Protein AF-A0A3S0JGK9-F1 (afdb_monomer_lite)

Radius of gyration: 21.55 Å; chains: 1; bounding box: 40×28×59 Å

Organism: NCBI:txid1776032

pLDDT: mean 83.34, std 16.57, range [33.59, 96.94]

Secondary structure (DSSP, 8-state):
-HHHHHHHHS-HHHHHHHHHHHHHTT-S---HHHHHHTTT-HHHHHHHHHHHHHHHHTGGGG--B-TTT-PBPSSTT--B-TTT--B------

Sequence (93 aa):
MATEKLAAVVRPEYGQHLQQWMAERNLLVHDEALLARLANGADAFFLVTAWRIYQEYGGDKLLNNCPRCGRLARTPRARQCRHCGHRWYEASA

Foldseek 3Di:
DVVVVVCVVPDVVVVVVVVVVCVVVVVDDDDPVVVVLCPVHDVSSVVVVVVVCLVPPPHCVQFPADPVPRHTAPDSPDQARPPPRDGCDDPDD

Structure (mmCIF, N/CA/C/O backbone):
data_AF-A0A3S0JGK9-F1
#
_entry.id   AF-A0A3S0JGK9-F1
#
loop_
_atom_site.group_PDB
_atom_site.id
_atom_site.type_symbol
_atom_site.label_atom_id
_atom_site.label_alt_id
_atom_site.label_comp_id
_atom_site.label_asym_id
_atom_site.label_entity_id
_atom_site.label_seq_id
_atom_site.pdbx_PDB_ins_code
_atom_site.Cartn_x
_atom_site.Cartn_y
_atom_site.Cartn_z
_atom_site.occupancy
_atom_site.B_iso_or_equiv
_atom_site.auth_seq_id
_atom_site.auth_comp_id
_atom_site.auth_asym_id
_atom_site.auth_atom_id
_atom_site.pdbx_PDB_model_num
ATOM 1 N N . MET A 1 1 ? -15.454 -13.653 -32.428 1.00 48.94 1 MET A N 1
ATOM 2 C CA . MET A 1 1 ? -16.373 -12.745 -31.701 1.00 48.94 1 MET A CA 1
ATOM 3 C C . MET A 1 1 ? -15.820 -12.290 -30.340 1.00 48.94 1 MET A C 1
ATOM 5 O O . MET A 1 1 ? -15.533 -11.108 -30.215 1.00 48.94 1 MET A O 1
ATOM 9 N N . ALA A 1 2 ? -15.625 -13.152 -29.323 1.00 50.00 2 ALA A N 1
ATOM 10 C CA . ALA A 1 2 ? -15.071 -12.720 -28.017 1.00 50.00 2 ALA A CA 1
ATOM 11 C C . ALA A 1 2 ? -13.528 -12.619 -27.986 1.00 50.00 2 ALA A C 1
ATOM 13 O O . ALA A 1 2 ? -12.969 -11.717 -27.369 1.00 50.00 2 ALA A O 1
ATOM 14 N N . THR A 1 3 ? -12.837 -13.502 -28.706 1.00 49.31 3 THR A N 1
ATOM 15 C CA . THR A 1 3 ? -11.367 -13.575 -28.786 1.00 49.31 3 THR A CA 1
ATOM 16 C C . THR A 1 3 ? -10.730 -12.442 -29.599 1.00 49.31 3 THR A C 1
ATOM 18 O O . THR A 1 3 ? -9.650 -11.975 -29.256 1.00 49.31 3 THR A O 1
ATOM 21 N N . GLU A 1 4 ? -11.415 -11.927 -30.623 1.00 49.75 4 GLU A N 1
ATOM 22 C CA . GLU A 1 4 ? -10.911 -10.827 -31.467 1.00 49.75 4 GLU A CA 1
ATOM 23 C C . GLU A 1 4 ? -10.840 -9.487 -30.722 1.00 49.75 4 GLU A C 1
ATOM 25 O O . GLU A 1 4 ? -9.919 -8.704 -30.945 1.00 49.75 4 GLU A O 1
ATOM 30 N N . LYS A 1 5 ? -11.773 -9.226 -29.793 1.00 43.22 5 LYS A N 1
ATOM 31 C CA . LYS A 1 5 ? -11.747 -8.004 -28.971 1.00 43.22 5 LYS A CA 1
ATOM 32 C C . LYS A 1 5 ? -10.594 -8.015 -27.969 1.00 43.22 5 LYS A C 1
ATOM 34 O O . LYS A 1 5 ? -9.975 -6.980 -27.761 1.00 43.22 5 LYS A O 1
ATOM 39 N N . LEU A 1 6 ? -10.272 -9.179 -27.398 1.00 41.47 6 LEU A N 1
ATOM 40 C CA . LEU A 1 6 ? -9.100 -9.348 -26.533 1.00 41.47 6 LEU A CA 1
ATOM 41 C C . LEU A 1 6 ? -7.795 -9.146 -27.315 1.00 41.47 6 LEU A C 1
ATOM 43 O O . LEU A 1 6 ? -6.933 -8.402 -26.862 1.00 41.47 6 LEU A O 1
ATOM 47 N N . ALA A 1 7 ? -7.680 -9.706 -28.521 1.00 45.62 7 ALA A N 1
ATOM 48 C CA . ALA A 1 7 ? -6.509 -9.495 -29.377 1.00 45.62 7 ALA A CA 1
ATOM 49 C C . ALA A 1 7 ? -6.322 -8.020 -29.793 1.00 45.62 7 ALA A C 1
ATOM 51 O O . ALA A 1 7 ? -5.194 -7.545 -29.890 1.00 45.62 7 ALA A O 1
ATOM 52 N N . ALA A 1 8 ? -7.412 -7.266 -29.985 1.00 49.25 8 ALA A N 1
ATOM 53 C CA . ALA A 1 8 ? -7.354 -5.832 -30.281 1.00 49.25 8 ALA A CA 1
ATOM 54 C C . ALA A 1 8 ? -6.954 -4.955 -29.076 1.00 49.25 8 ALA A C 1
ATOM 56 O O . ALA A 1 8 ? -6.436 -3.861 -29.277 1.00 49.25 8 ALA A O 1
ATOM 57 N N . VAL A 1 9 ? -7.176 -5.418 -27.842 1.00 52.94 9 VAL A N 1
ATOM 58 C CA . VAL A 1 9 ? -6.708 -4.738 -26.617 1.00 52.94 9 VAL A CA 1
ATOM 59 C C . VAL A 1 9 ? -5.227 -5.032 -26.356 1.00 52.94 9 VAL A C 1
ATOM 61 O O . VAL A 1 9 ? -4.518 -4.195 -25.808 1.00 52.94 9 VAL A O 1
ATOM 64 N N . VAL A 1 10 ? -4.737 -6.192 -26.798 1.00 53.88 10 VAL A N 1
ATOM 65 C CA . VAL A 1 10 ? -3.351 -6.650 -26.613 1.00 53.88 10 VAL A CA 1
ATOM 66 C C . VAL A 1 10 ? -2.558 -6.508 -27.919 1.00 53.88 10 VAL A C 1
ATOM 68 O O . VAL A 1 10 ? -1.831 -7.417 -28.316 1.00 53.88 10 VAL A O 1
ATOM 71 N N . ARG A 1 11 ? -2.698 -5.382 -28.636 1.00 56.41 11 ARG A N 1
ATOM 72 C CA . ARG A 1 11 ? -1.816 -5.147 -29.789 1.00 56.41 11 ARG A CA 1
ATOM 73 C C . ARG A 1 11 ? -0.438 -4.676 -29.315 1.00 56.41 11 ARG A 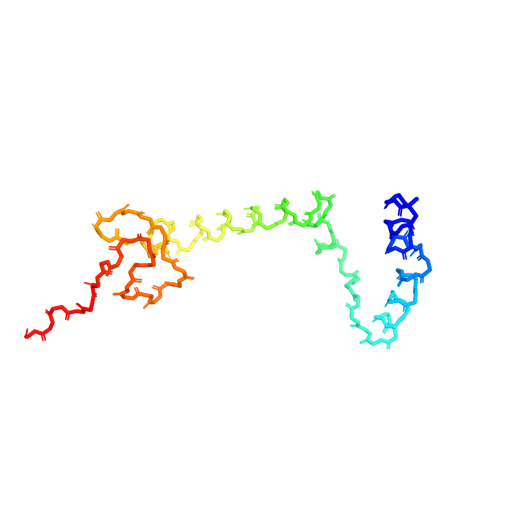C 1
ATOM 75 O O . ARG A 1 11 ? -0.376 -3.678 -28.591 1.00 56.41 11 ARG A O 1
ATOM 82 N N . PRO A 1 12 ? 0.659 -5.324 -29.744 1.00 60.44 12 PRO A N 1
ATOM 83 C CA . PRO A 1 12 ? 2.018 -4.943 -29.355 1.00 60.44 12 PRO A CA 1
ATOM 84 C C . PRO A 1 12 ? 2.348 -3.482 -29.691 1.00 60.44 12 PRO A C 1
ATOM 86 O O . PRO A 1 12 ? 3.054 -2.820 -28.931 1.00 60.44 12 PRO A O 1
ATOM 89 N N . GLU A 1 13 ? 1.787 -2.958 -30.788 1.00 65.06 13 GLU A N 1
ATOM 90 C CA . GLU A 1 13 ? 1.976 -1.570 -31.227 1.00 65.06 13 GLU A CA 1
ATOM 91 C C . GLU A 1 13 ? 1.488 -0.517 -30.210 1.00 65.06 13 GLU A C 1
ATOM 93 O O . GLU A 1 13 ? 2.106 0.543 -30.089 1.00 65.06 13 GLU A O 1
ATOM 98 N N . TYR A 1 14 ? 0.447 -0.805 -29.413 1.00 62.94 14 TYR A N 1
ATOM 99 C CA . TYR A 1 14 ? -0.019 0.118 -28.365 1.00 62.94 14 TYR A CA 1
ATOM 100 C C . TYR A 1 14 ? 1.006 0.267 -27.236 1.00 62.94 14 TYR A C 1
ATOM 102 O O . TYR A 1 14 ? 1.159 1.356 -26.682 1.00 62.94 14 TYR A O 1
ATOM 110 N N . GLY A 1 15 ? 1.737 -0.807 -26.923 1.00 69.25 15 GLY A N 1
ATOM 111 C CA . GLY A 1 15 ? 2.823 -0.768 -25.946 1.00 69.25 15 GLY A CA 1
ATOM 112 C C . GLY A 1 15 ? 4.015 0.048 -26.443 1.00 69.25 15 GLY A C 1
ATOM 113 O O . GLY A 1 15 ? 4.584 0.820 -25.678 1.00 69.25 15 GLY A O 1
ATOM 114 N N . GLN A 1 16 ? 4.352 -0.066 -27.730 1.00 81.31 16 GLN A N 1
ATOM 115 C CA . GLN A 1 16 ? 5.510 0.610 -28.325 1.00 81.31 16 GLN A CA 1
ATOM 116 C C . GLN A 1 16 ? 5.338 2.130 -28.377 1.00 81.31 16 GLN A C 1
ATOM 118 O O . GLN A 1 16 ? 6.242 2.861 -27.976 1.00 81.31 16 GLN A O 1
ATOM 123 N N . HIS A 1 17 ? 4.170 2.617 -28.809 1.00 83.81 17 HIS A N 1
ATOM 124 C CA . HIS A 1 17 ? 3.910 4.058 -28.851 1.00 83.81 17 HIS A CA 1
ATOM 125 C C . HIS A 1 17 ? 3.886 4.669 -27.440 1.00 83.81 17 HIS A C 1
ATOM 127 O O . HIS A 1 17 ? 4.465 5.731 -27.217 1.00 83.81 17 HIS A O 1
ATOM 133 N N . LEU A 1 18 ? 3.289 3.972 -26.463 1.00 83.38 18 LEU A N 1
ATOM 134 C CA . LEU A 1 18 ? 3.326 4.398 -25.064 1.00 83.38 18 LEU A CA 1
ATOM 135 C C . LEU A 1 18 ? 4.763 4.430 -24.523 1.00 83.38 18 LEU A C 1
ATOM 137 O O . LEU A 1 18 ? 5.148 5.405 -23.885 1.00 83.38 18 LEU A O 1
ATOM 141 N N . GLN A 1 19 ? 5.569 3.402 -24.801 1.00 81.69 19 GLN A N 1
ATOM 142 C CA . GLN A 1 19 ? 6.971 3.345 -24.380 1.00 81.69 19 GLN A CA 1
ATOM 143 C C . GLN A 1 19 ? 7.799 4.495 -24.961 1.00 81.69 19 GLN A C 1
ATOM 145 O O . GLN A 1 19 ? 8.541 5.132 -24.217 1.00 81.69 19 GLN A O 1
ATOM 150 N N . GLN A 1 20 ? 7.649 4.793 -26.255 1.00 88.75 20 GLN A N 1
ATOM 151 C CA . GLN A 1 20 ? 8.318 5.928 -26.903 1.00 88.75 20 GLN A CA 1
ATOM 152 C C . GLN A 1 20 ? 7.904 7.255 -26.259 1.00 88.75 20 GLN A C 1
ATOM 154 O O . GLN A 1 20 ? 8.760 8.022 -25.824 1.00 88.75 20 GLN A O 1
ATOM 159 N N . TRP A 1 21 ? 6.599 7.478 -26.089 1.00 91.19 21 TRP A N 1
ATOM 160 C CA . TRP A 1 21 ? 6.063 8.672 -25.433 1.00 91.19 21 TRP A CA 1
ATOM 161 C C . TRP A 1 21 ? 6.578 8.843 -23.993 1.00 91.19 21 TRP A C 1
ATOM 163 O O . TRP A 1 21 ? 6.866 9.967 -23.569 1.00 91.19 21 TRP A O 1
ATOM 173 N N . MET A 1 22 ? 6.708 7.740 -23.241 1.00 90.00 22 MET A N 1
ATOM 174 C CA . MET A 1 22 ? 7.277 7.731 -21.888 1.00 90.00 22 MET A CA 1
ATOM 175 C C . MET A 1 22 ? 8.778 8.036 -21.902 1.00 90.00 22 MET A C 1
ATOM 177 O O . MET A 1 22 ? 9.241 8.800 -21.055 1.00 90.00 22 MET A O 1
ATOM 181 N N . ALA A 1 23 ? 9.529 7.471 -22.851 1.00 88.94 23 ALA A N 1
ATOM 182 C CA . ALA A 1 23 ? 10.966 7.699 -22.996 1.00 88.94 23 ALA A CA 1
ATOM 183 C C . ALA A 1 23 ? 11.277 9.168 -23.319 1.00 88.94 23 ALA A C 1
ATOM 185 O O . ALA A 1 23 ? 12.082 9.788 -22.629 1.00 88.94 23 ALA A O 1
ATOM 186 N N . GLU A 1 24 ? 10.578 9.758 -24.293 1.00 94.75 24 GLU A N 1
ATOM 187 C CA . GLU A 1 24 ? 10.716 11.175 -24.674 1.00 94.75 24 GLU A CA 1
ATOM 188 C C . GLU A 1 24 ? 10.458 12.139 -23.509 1.00 94.75 24 GL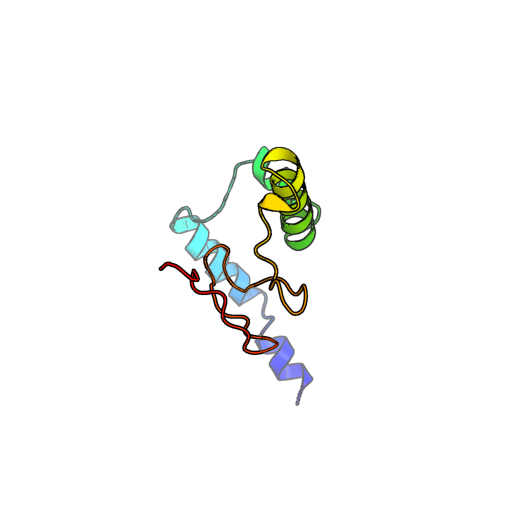U A C 1
ATOM 190 O O . GLU A 1 24 ? 10.993 13.245 -23.470 1.00 94.75 24 GLU A O 1
ATOM 195 N N . ARG A 1 25 ? 9.624 11.723 -22.550 1.00 93.88 25 ARG A N 1
ATOM 196 C CA . ARG A 1 25 ? 9.250 12.507 -21.364 1.00 93.88 25 ARG A CA 1
ATOM 197 C C . ARG A 1 25 ? 10.052 12.152 -20.119 1.00 93.88 25 ARG A C 1
ATOM 199 O O . ARG A 1 25 ? 9.733 12.661 -19.046 1.00 93.88 25 ARG A O 1
ATOM 206 N N . ASN A 1 26 ? 11.065 11.296 -20.246 1.00 90.50 26 ASN A N 1
ATOM 207 C CA . ASN A 1 26 ? 11.881 10.824 -19.130 1.00 90.50 26 ASN A CA 1
ATOM 208 C C . ASN A 1 26 ? 11.037 10.202 -17.991 1.00 90.50 26 ASN A C 1
ATOM 210 O O . ASN A 1 26 ? 11.294 10.418 -16.809 1.00 90.50 26 ASN A O 1
ATOM 214 N N . LEU A 1 27 ? 9.986 9.459 -18.360 1.00 87.69 27 LEU A N 1
ATOM 215 C CA . LEU A 1 27 ? 9.092 8.744 -17.438 1.00 87.69 27 LEU A CA 1
ATOM 216 C C . LEU A 1 27 ? 9.516 7.283 -17.214 1.00 87.69 27 LEU A C 1
ATOM 218 O O . LEU A 1 27 ? 8.854 6.559 -16.470 1.00 87.69 27 LEU A O 1
ATOM 222 N N . LEU A 1 28 ? 10.584 6.832 -17.878 1.00 87.00 28 LEU A N 1
ATOM 223 C CA . LEU A 1 28 ? 11.154 5.500 -17.701 1.00 87.00 28 LEU A CA 1
ATOM 224 C C . LEU A 1 28 ? 12.256 5.527 -16.639 1.00 87.00 28 LEU A C 1
ATOM 226 O O . LEU A 1 28 ? 13.047 6.461 -16.548 1.00 87.00 28 LEU A O 1
ATOM 230 N N . VAL A 1 29 ? 12.301 4.473 -15.830 1.00 85.25 29 VAL A N 1
ATOM 231 C CA . VAL A 1 29 ? 13.343 4.272 -14.822 1.00 85.25 29 VAL A CA 1
ATOM 232 C C . VAL A 1 29 ? 14.497 3.500 -15.454 1.00 85.25 29 VAL A C 1
ATOM 234 O O . VAL A 1 29 ? 14.281 2.439 -16.035 1.00 85.25 29 VAL A O 1
ATOM 237 N N . HIS A 1 30 ? 15.718 4.011 -15.294 1.00 85.44 30 HIS A N 1
ATOM 238 C CA . HIS A 1 30 ? 16.946 3.389 -15.808 1.00 85.44 30 HIS A CA 1
ATOM 239 C C . HIS A 1 30 ? 17.914 2.926 -14.704 1.00 85.44 30 HIS A C 1
ATOM 241 O O . HIS A 1 30 ? 18.973 2.388 -15.005 1.00 85.44 30 HIS A O 1
ATOM 247 N N . ASP A 1 31 ? 17.564 3.130 -13.430 1.00 89.94 31 ASP A N 1
ATOM 248 C CA . ASP A 1 31 ? 18.381 2.707 -12.290 1.00 89.94 31 ASP A CA 1
ATOM 249 C C . ASP A 1 31 ? 18.369 1.176 -12.149 1.00 89.94 31 ASP A C 1
ATOM 251 O O . ASP A 1 31 ? 17.332 0.569 -11.870 1.00 89.94 31 ASP A O 1
ATOM 255 N N . GLU A 1 32 ? 19.531 0.553 -12.341 1.00 91.19 32 GLU A N 1
ATOM 256 C CA . GLU A 1 32 ? 19.682 -0.903 -12.341 1.00 91.19 32 GLU A CA 1
ATOM 257 C C . GLU A 1 32 ? 19.361 -1.529 -10.977 1.00 91.19 32 GLU A C 1
ATOM 259 O O . GLU A 1 32 ? 18.724 -2.582 -10.910 1.00 91.19 32 GLU A O 1
ATOM 264 N N . ALA A 1 33 ? 19.719 -0.864 -9.875 1.00 89.50 33 ALA A N 1
ATOM 265 C CA . ALA A 1 33 ? 19.438 -1.359 -8.531 1.00 89.50 33 ALA A CA 1
ATOM 266 C C . ALA A 1 33 ? 17.932 -1.338 -8.222 1.00 89.50 33 ALA A C 1
ATOM 268 O O . ALA A 1 33 ? 17.413 -2.236 -7.550 1.00 89.50 33 ALA A O 1
ATOM 269 N N . LEU A 1 34 ? 17.208 -0.334 -8.720 1.00 84.56 34 LEU A N 1
ATOM 270 C CA . LEU A 1 34 ? 15.756 -0.249 -8.619 1.00 84.56 34 LEU A CA 1
ATOM 271 C C . LEU A 1 34 ? 15.073 -1.282 -9.523 1.00 84.56 34 LEU A C 1
ATOM 273 O O . LEU A 1 34 ? 14.159 -1.968 -9.064 1.00 84.56 34 LEU A O 1
ATOM 277 N N . LEU A 1 35 ? 15.535 -1.441 -10.765 1.00 88.19 35 LEU A N 1
ATOM 278 C CA . LEU A 1 35 ? 15.016 -2.452 -11.692 1.00 88.19 35 LEU A CA 1
ATOM 279 C C . LEU A 1 35 ? 15.234 -3.876 -11.159 1.00 88.19 35 LEU A C 1
ATOM 281 O O . LEU A 1 35 ? 14.326 -4.703 -11.246 1.00 88.19 35 LEU A O 1
ATOM 285 N N . ALA A 1 36 ? 16.366 -4.149 -10.506 1.00 90.88 36 ALA A N 1
ATOM 286 C CA . ALA A 1 36 ? 16.634 -5.434 -9.860 1.00 90.88 36 ALA A CA 1
ATOM 287 C C . ALA A 1 36 ? 15.598 -5.782 -8.773 1.00 90.88 36 ALA A C 1
ATOM 289 O O . ALA A 1 36 ? 15.246 -6.949 -8.598 1.00 90.88 36 ALA A O 1
ATOM 290 N N . ARG A 1 37 ? 15.034 -4.784 -8.074 1.00 87.00 37 ARG A N 1
ATOM 291 C CA . ARG A 1 37 ? 13.955 -5.009 -7.089 1.00 87.00 37 ARG A CA 1
ATOM 292 C C . ARG A 1 37 ? 12.627 -5.414 -7.732 1.00 87.00 37 ARG A C 1
ATOM 294 O O . ARG A 1 37 ? 11.780 -5.979 -7.044 1.00 87.00 37 ARG A O 1
ATOM 301 N N . LEU A 1 38 ? 12.450 -5.141 -9.024 1.00 88.88 38 LEU A N 1
ATOM 302 C CA . LEU A 1 38 ? 11.271 -5.500 -9.815 1.00 88.88 38 LEU A CA 1
ATOM 303 C C . LEU A 1 38 ? 11.458 -6.808 -10.603 1.00 88.88 38 LEU A C 1
ATOM 305 O O . LEU A 1 38 ? 10.536 -7.211 -11.307 1.00 88.88 38 LEU A O 1
ATOM 309 N N . ALA A 1 39 ? 12.606 -7.490 -10.478 1.00 90.06 39 ALA A N 1
ATOM 310 C CA . ALA A 1 39 ? 12.936 -8.687 -11.264 1.00 90.06 39 ALA A CA 1
ATOM 311 C C . ALA A 1 39 ? 11.898 -9.820 -11.139 1.00 90.06 39 ALA A C 1
ATOM 313 O O . ALA A 1 39 ? 11.666 -10.555 -12.094 1.00 90.06 39 ALA A O 1
ATOM 314 N N . ASN A 1 40 ? 11.226 -9.918 -9.987 1.00 90.56 40 ASN A N 1
ATOM 315 C CA . ASN A 1 40 ? 10.172 -10.907 -9.725 1.00 90.56 40 ASN A CA 1
ATOM 316 C C . ASN A 1 40 ? 8.750 -10.373 -10.003 1.00 90.56 40 ASN A C 1
ATOM 318 O O . ASN A 1 40 ? 7.764 -10.977 -9.583 1.00 90.56 40 ASN A O 1
ATOM 322 N N . GLY A 1 41 ? 8.633 -9.229 -10.680 1.00 89.31 41 GLY A N 1
ATOM 323 C CA . GLY A 1 41 ? 7.370 -8.565 -10.983 1.00 89.31 41 GLY A CA 1
ATOM 324 C C . GLY A 1 41 ? 6.876 -7.610 -9.890 1.00 89.31 41 GLY A C 1
ATOM 325 O O . GLY A 1 41 ? 7.387 -7.560 -8.768 1.00 89.31 41 GLY A O 1
ATOM 326 N N . ALA A 1 42 ? 5.851 -6.830 -10.242 1.00 87.94 42 ALA A N 1
ATOM 327 C CA . ALA A 1 42 ? 5.309 -5.769 -9.392 1.00 87.94 42 ALA A CA 1
ATOM 328 C C . ALA A 1 42 ? 4.671 -6.302 -8.098 1.00 87.94 42 ALA A C 1
ATOM 330 O O . ALA A 1 42 ? 4.889 -5.732 -7.032 1.00 87.94 42 ALA A O 1
ATOM 331 N N . ASP A 1 43 ? 3.941 -7.418 -8.162 1.00 91.88 43 ASP A N 1
ATOM 332 C CA . ASP A 1 43 ? 3.274 -7.996 -6.987 1.00 91.88 43 ASP A CA 1
ATOM 333 C C . ASP A 1 43 ? 4.280 -8.449 -5.924 1.00 91.88 43 ASP A C 1
ATOM 335 O O . ASP A 1 43 ? 4.128 -8.136 -4.740 1.00 91.88 43 ASP A O 1
ATOM 339 N N . ALA A 1 44 ? 5.356 -9.122 -6.346 1.00 93.06 44 ALA A N 1
ATOM 340 C CA . ALA A 1 44 ? 6.437 -9.528 -5.454 1.00 93.06 44 ALA A CA 1
ATOM 341 C C . ALA A 1 44 ? 7.114 -8.306 -4.816 1.00 93.06 44 ALA A C 1
ATOM 343 O O . ALA A 1 44 ? 7.343 -8.285 -3.605 1.00 93.06 44 ALA A O 1
ATOM 344 N N . PHE A 1 45 ? 7.372 -7.261 -5.607 1.00 93.50 45 PHE A N 1
ATOM 345 C CA . PHE A 1 45 ? 7.919 -6.005 -5.105 1.00 93.50 45 PHE A CA 1
ATOM 346 C C . PHE A 1 45 ? 7.011 -5.353 -4.053 1.00 93.50 45 PHE A C 1
ATOM 348 O O . PHE A 1 45 ? 7.503 -4.938 -2.998 1.00 93.50 45 PHE A O 1
ATOM 355 N N . PHE A 1 46 ? 5.697 -5.289 -4.297 1.00 94.25 46 PHE A N 1
ATOM 356 C CA . PHE A 1 46 ? 4.744 -4.727 -3.341 1.00 94.25 46 PHE A CA 1
ATOM 357 C C . PHE A 1 46 ? 4.704 -5.522 -2.039 1.00 94.25 46 PHE A C 1
ATOM 359 O O . PHE A 1 46 ? 4.763 -4.917 -0.970 1.00 94.25 46 PHE A O 1
ATOM 366 N N . LEU A 1 47 ? 4.658 -6.855 -2.107 1.00 95.25 47 LEU A N 1
ATOM 367 C CA . LEU A 1 47 ? 4.627 -7.712 -0.920 1.00 95.25 47 LEU A CA 1
ATOM 368 C C . LEU A 1 47 ? 5.904 -7.588 -0.086 1.00 95.25 47 LEU A C 1
ATOM 370 O O . LEU A 1 47 ? 5.824 -7.362 1.121 1.00 95.25 47 LEU A O 1
ATOM 374 N N . VAL A 1 48 ? 7.078 -7.678 -0.719 1.00 94.94 48 VAL A N 1
ATOM 375 C CA . VAL A 1 48 ? 8.374 -7.545 -0.029 1.00 94.94 48 VAL A CA 1
ATOM 376 C C . VAL A 1 48 ? 8.514 -6.158 0.595 1.00 94.94 48 VAL A C 1
ATOM 378 O O . VAL A 1 48 ? 8.939 -6.032 1.744 1.00 94.94 48 VAL A O 1
ATOM 381 N N . THR A 1 49 ? 8.117 -5.110 -0.129 1.00 94.06 49 THR A N 1
ATOM 382 C CA . THR A 1 49 ? 8.168 -3.732 0.376 1.00 94.06 49 THR A CA 1
ATOM 383 C C . THR A 1 49 ? 7.207 -3.531 1.545 1.00 94.06 49 THR A C 1
ATOM 385 O O . THR A 1 49 ? 7.603 -2.963 2.561 1.00 94.06 49 THR A O 1
ATOM 388 N N . ALA A 1 50 ? 5.969 -4.020 1.437 1.00 93.38 50 ALA A N 1
ATOM 389 C CA . ALA A 1 50 ? 4.984 -3.941 2.509 1.00 93.38 50 ALA A CA 1
ATOM 390 C C . ALA A 1 50 ? 5.464 -4.680 3.763 1.00 93.38 50 ALA A C 1
ATOM 392 O O . ALA A 1 50 ? 5.373 -4.135 4.860 1.00 93.38 50 ALA A O 1
ATOM 393 N N . TRP A 1 51 ? 6.034 -5.878 3.599 1.00 94.94 51 TRP A N 1
ATOM 394 C CA . TRP A 1 51 ? 6.612 -6.644 4.699 1.00 94.94 51 TRP A CA 1
ATOM 395 C C . TRP A 1 51 ? 7.768 -5.904 5.372 1.00 94.94 51 TRP A C 1
ATOM 397 O O . TRP A 1 51 ? 7.798 -5.809 6.596 1.00 94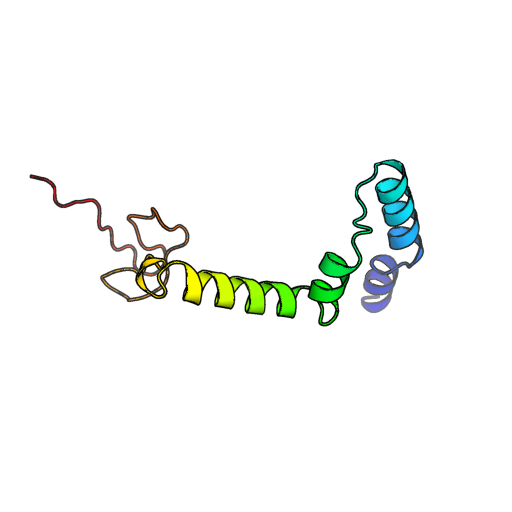.94 51 TRP A O 1
ATOM 407 N N . ARG A 1 52 ? 8.687 -5.323 4.591 1.00 95.19 52 ARG A N 1
ATOM 408 C CA . ARG A 1 52 ? 9.793 -4.526 5.136 1.00 95.19 52 ARG A CA 1
ATOM 409 C C . ARG A 1 52 ? 9.275 -3.353 5.967 1.00 95.19 52 ARG A C 1
ATOM 411 O O . ARG A 1 52 ? 9.683 -3.194 7.110 1.00 95.19 52 ARG A O 1
ATOM 418 N N . ILE A 1 53 ? 8.336 -2.577 5.420 1.00 93.50 53 ILE A N 1
ATOM 419 C CA . ILE A 1 53 ? 7.733 -1.440 6.131 1.00 93.50 53 ILE A CA 1
ATOM 420 C C . ILE A 1 53 ? 7.042 -1.909 7.415 1.00 93.50 53 ILE A C 1
ATOM 422 O O . ILE A 1 53 ? 7.200 -1.289 8.464 1.00 93.50 53 ILE A O 1
ATOM 426 N N . TYR A 1 54 ? 6.301 -3.015 7.342 1.00 93.44 54 TYR A N 1
ATOM 427 C CA . TYR A 1 54 ? 5.629 -3.602 8.493 1.00 93.44 54 TYR A CA 1
ATOM 428 C C . TYR A 1 54 ? 6.625 -3.958 9.604 1.00 93.44 54 TYR A C 1
ATOM 430 O O . TYR A 1 54 ? 6.415 -3.575 10.751 1.00 93.44 54 TYR A O 1
ATOM 438 N N . GLN A 1 55 ? 7.733 -4.623 9.274 1.00 94.75 55 GLN A N 1
ATOM 439 C CA . GLN A 1 55 ? 8.740 -5.028 10.258 1.00 94.75 55 GLN A CA 1
ATOM 440 C C . GLN A 1 55 ? 9.524 -3.843 10.839 1.00 94.75 55 GLN A C 1
ATOM 442 O O . GLN A 1 55 ? 9.756 -3.792 12.044 1.00 94.75 55 GLN A O 1
ATOM 447 N N . GLU A 1 56 ? 9.905 -2.873 10.008 1.00 95.62 56 GLU A N 1
ATOM 448 C CA . GLU A 1 56 ? 10.778 -1.767 10.422 1.00 95.62 56 GLU A CA 1
ATOM 449 C C . GLU A 1 56 ? 10.038 -0.652 11.180 1.00 95.62 56 GLU A C 1
ATOM 451 O O . GLU A 1 56 ? 10.630 -0.009 12.044 1.00 95.62 56 GLU A O 1
ATOM 456 N N . TYR A 1 57 ? 8.751 -0.416 10.892 1.00 89.69 57 TYR A N 1
ATOM 457 C CA . TYR A 1 57 ? 8.046 0.793 11.349 1.00 89.69 57 TYR A CA 1
ATOM 458 C C . TYR A 1 57 ? 6.890 0.550 12.332 1.00 89.69 57 TYR A C 1
ATOM 460 O O . TYR A 1 57 ? 6.154 1.486 12.644 1.00 89.69 57 TYR A O 1
ATOM 468 N N . GLY A 1 58 ? 6.733 -0.664 12.873 1.00 85.38 58 GLY A N 1
ATOM 469 C CA . GLY A 1 58 ? 5.876 -0.884 14.051 1.00 85.38 58 GLY A CA 1
ATOM 470 C C . GLY A 1 58 ? 4.848 -2.012 13.969 1.00 85.38 58 GLY A C 1
ATOM 471 O O . GLY A 1 58 ? 4.018 -2.118 14.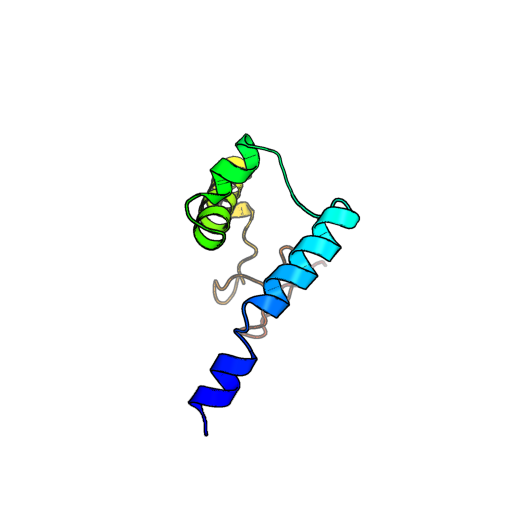875 1.00 85.38 58 GLY A O 1
ATOM 472 N N . GLY A 1 59 ? 4.893 -2.860 12.942 1.00 89.00 59 GLY A N 1
ATOM 473 C CA . GLY A 1 59 ? 4.082 -4.073 12.836 1.00 89.00 59 GLY A CA 1
ATOM 474 C C . GLY A 1 59 ? 2.587 -3.800 12.974 1.00 89.00 59 GLY A C 1
ATOM 475 O O . GLY A 1 59 ? 2.046 -2.892 12.339 1.00 89.00 59 GLY A O 1
ATOM 476 N N . ASP A 1 60 ? 1.925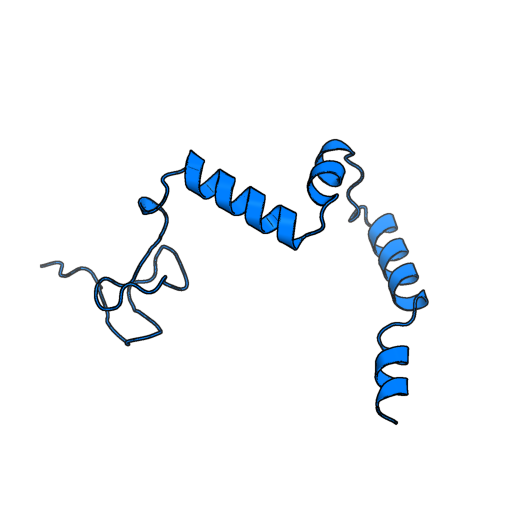 -4.548 13.857 1.00 86.44 60 ASP A N 1
ATOM 477 C CA . ASP A 1 60 ? 0.490 -4.413 14.128 1.00 86.44 60 ASP A CA 1
ATOM 478 C C . ASP A 1 60 ? 0.080 -2.999 14.566 1.00 86.44 60 ASP A C 1
ATOM 480 O O . ASP A 1 60 ? -1.059 -2.595 14.340 1.00 86.44 60 ASP A O 1
ATOM 484 N N . LYS A 1 61 ? 0.998 -2.199 15.130 1.00 85.56 61 LYS A N 1
ATOM 485 C CA . LYS A 1 61 ? 0.703 -0.812 15.533 1.00 85.56 61 LYS A CA 1
ATOM 486 C C . LYS A 1 61 ? 0.434 0.110 14.340 1.00 85.56 61 LYS A C 1
ATOM 488 O O . LYS A 1 61 ? -0.170 1.164 14.521 1.00 85.56 61 LYS A O 1
ATOM 493 N N . LEU A 1 62 ? 0.864 -0.267 13.133 1.00 85.88 62 LEU A N 1
ATOM 494 C CA . LEU A 1 62 ? 0.557 0.459 11.895 1.00 85.88 62 LEU A CA 1
ATOM 495 C C . LEU A 1 62 ? -0.869 0.188 11.399 1.00 85.88 62 LEU A C 1
ATOM 497 O O . LEU A 1 62 ? -1.406 0.954 10.593 1.00 85.88 62 LEU A O 1
ATOM 501 N N . LEU A 1 63 ? -1.478 -0.912 11.845 1.00 91.75 63 LEU A N 1
ATOM 502 C CA . LEU A 1 63 ? -2.760 -1.378 11.344 1.00 91.75 63 LEU A CA 1
ATOM 503 C C . LEU A 1 63 ? -3.902 -0.777 12.164 1.00 91.75 63 LEU A C 1
ATOM 505 O O . LEU A 1 63 ? -4.095 -1.072 13.340 1.00 91.75 63 LEU A O 1
ATOM 509 N N . ASN A 1 64 ? -4.720 0.045 11.510 1.00 93.56 64 ASN A N 1
ATOM 510 C CA . ASN A 1 64 ? -5.972 0.515 12.090 1.00 93.56 64 ASN A CA 1
ATOM 511 C C . ASN A 1 64 ? -7.058 -0.551 11.902 1.00 93.56 64 ASN A C 1
ATOM 513 O O . ASN A 1 64 ? -7.773 -0.548 10.897 1.00 93.56 64 ASN A O 1
ATOM 517 N N . ASN A 1 65 ? -7.169 -1.473 12.853 1.00 95.25 65 ASN A N 1
ATOM 518 C CA . ASN A 1 65 ? -8.196 -2.510 12.848 1.00 95.25 65 ASN A CA 1
ATOM 519 C C . ASN A 1 65 ? -9.446 -2.045 13.603 1.00 95.25 65 ASN A C 1
ATOM 521 O O . ASN A 1 65 ? -9.368 -1.385 14.636 1.00 95.25 65 ASN A O 1
ATOM 525 N N . CYS A 1 66 ? -10.629 -2.409 13.104 1.00 95.44 66 CYS A N 1
ATOM 526 C CA . CYS A 1 66 ? -11.878 -2.086 13.784 1.00 95.44 66 CYS A CA 1
ATOM 527 C C . CYS A 1 66 ? -11.931 -2.772 15.162 1.00 95.44 66 CYS A C 1
ATOM 529 O O . CYS A 1 66 ? -11.893 -4.004 15.203 1.00 95.44 66 CYS A O 1
ATOM 531 N N . PRO A 1 67 ? -12.155 -2.038 16.268 1.00 93.94 67 PRO A N 1
ATOM 532 C CA . PRO A 1 67 ? -12.177 -2.632 17.608 1.00 93.94 67 PRO A CA 1
ATOM 533 C C . PRO A 1 67 ? -13.357 -3.592 17.823 1.00 93.94 67 PRO A C 1
ATOM 535 O O . PRO A 1 67 ? -13.317 -4.434 18.710 1.00 93.94 67 PRO A O 1
ATOM 538 N N . ARG A 1 68 ? -14.411 -3.498 16.996 1.00 95.88 68 ARG A N 1
ATOM 539 C CA . ARG A 1 68 ? -15.590 -4.371 17.088 1.00 95.88 68 ARG A CA 1
ATOM 540 C C . ARG A 1 68 ? -15.462 -5.667 16.287 1.00 95.88 68 ARG A C 1
ATOM 542 O O . ARG A 1 68 ? -15.960 -6.692 16.729 1.00 95.88 68 ARG A O 1
ATOM 549 N N . CYS A 1 69 ? -14.896 -5.625 15.079 1.00 96.81 69 CYS A N 1
ATOM 550 C CA . CYS A 1 69 ? -14.880 -6.790 14.176 1.00 96.81 69 CYS A CA 1
ATOM 551 C C . CYS A 1 69 ? -13.486 -7.223 13.708 1.00 96.81 69 CYS A C 1
ATOM 553 O O . CYS A 1 69 ? -13.390 -8.129 12.884 1.00 96.81 69 CYS A O 1
ATOM 555 N N . GLY A 1 70 ? -12.421 -6.557 14.158 1.00 95.50 70 GLY A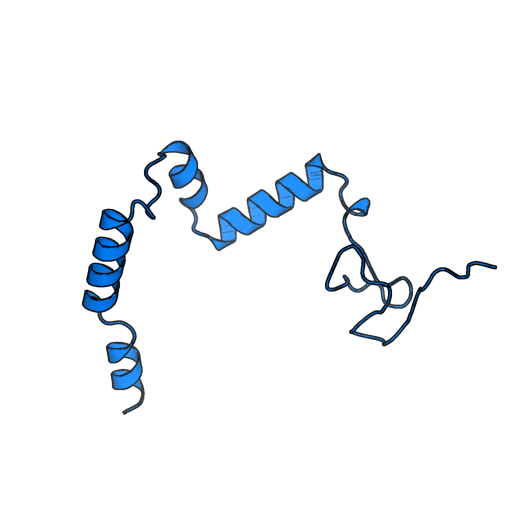 N 1
ATOM 556 C CA . GLY A 1 70 ? -11.027 -6.896 13.856 1.00 95.50 70 GLY A CA 1
ATOM 557 C C . GLY A 1 70 ? -10.563 -6.612 12.424 1.00 95.50 70 GLY A C 1
ATOM 558 O O . GLY A 1 70 ? -9.376 -6.714 12.142 1.00 95.50 70 GLY A O 1
ATOM 559 N N . ARG A 1 71 ? -11.456 -6.239 11.498 1.00 96.50 71 ARG A N 1
ATOM 560 C CA . ARG A 1 71 ? -11.082 -5.990 10.095 1.00 96.50 71 ARG A CA 1
ATOM 561 C C . ARG A 1 71 ? -10.298 -4.688 9.932 1.00 96.50 71 ARG A C 1
ATOM 563 O O . ARG A 1 71 ? -10.656 -3.678 10.540 1.00 96.50 71 ARG A O 1
ATOM 570 N N . LEU A 1 72 ? -9.307 -4.712 9.041 1.00 95.19 72 LEU A N 1
ATOM 571 C CA . LEU A 1 72 ? -8.489 -3.557 8.676 1.00 95.19 72 LEU A CA 1
ATOM 572 C C . LEU A 1 72 ? -9.339 -2.435 8.065 1.00 95.19 72 LEU A C 1
ATOM 574 O O . LEU A 1 72 ? -10.146 -2.652 7.156 1.00 95.19 72 LEU A O 1
ATOM 578 N N . ALA A 1 73 ? -9.160 -1.218 8.566 1.00 94.94 73 ALA A N 1
ATOM 579 C CA . ALA A 1 73 ? -9.827 -0.040 8.047 1.00 94.94 73 ALA A CA 1
ATOM 580 C C . ALA A 1 73 ? -9.189 0.446 6.735 1.00 94.94 73 ALA A C 1
ATOM 582 O O . ALA A 1 73 ? -8.020 0.211 6.450 1.00 94.94 73 ALA A O 1
ATOM 583 N N . ARG A 1 74 ? -9.966 1.181 5.927 1.00 91.69 74 ARG A N 1
ATOM 584 C CA . ARG A 1 74 ? -9.520 1.663 4.605 1.00 91.69 74 ARG A CA 1
ATOM 585 C C . ARG A 1 74 ? -8.389 2.695 4.686 1.00 91.69 74 ARG A C 1
ATOM 587 O O . ARG A 1 74 ? -7.655 2.861 3.719 1.00 91.69 74 ARG A O 1
ATOM 594 N N . THR A 1 75 ? -8.284 3.414 5.803 1.00 89.88 75 THR A N 1
ATOM 595 C CA . THR A 1 75 ? -7.223 4.395 6.047 1.00 89.88 75 THR A CA 1
ATOM 596 C C . THR A 1 75 ? -6.742 4.302 7.501 1.00 89.88 75 THR A C 1
ATOM 598 O O . THR A 1 75 ? -7.548 3.997 8.390 1.00 89.88 75 THR A O 1
ATOM 601 N N . PRO A 1 76 ? -5.469 4.635 7.791 1.00 87.88 76 PRO A N 1
ATOM 602 C CA . PRO A 1 76 ? -4.939 4.620 9.159 1.00 87.88 76 PRO A CA 1
ATOM 603 C C . PRO A 1 76 ? -5.686 5.537 10.138 1.00 87.88 76 PRO A C 1
ATOM 605 O O . PRO A 1 76 ? -5.673 5.305 11.337 1.00 87.88 76 PRO A O 1
ATOM 608 N N . ARG A 1 77 ? -6.374 6.570 9.632 1.00 89.44 77 ARG A N 1
ATOM 609 C CA . ARG A 1 77 ? -7.112 7.562 10.435 1.00 89.44 77 ARG A CA 1
ATOM 610 C C . ARG A 1 77 ? -8.627 7.337 10.472 1.00 89.44 77 ARG A C 1
ATOM 612 O O . ARG A 1 77 ? -9.358 8.170 11.003 1.00 89.44 77 ARG A O 1
ATOM 619 N N . ALA A 1 78 ? -9.128 6.253 9.881 1.00 93.06 78 ALA A N 1
ATOM 620 C CA . ALA A 1 78 ? -10.556 5.960 9.884 1.00 93.06 78 ALA A CA 1
ATOM 621 C C . ALA A 1 78 ? -11.084 5.760 11.316 1.00 93.06 78 ALA A C 1
ATOM 623 O O . ALA A 1 78 ? -10.500 5.015 12.098 1.00 93.06 78 ALA A O 1
ATOM 624 N N . ARG A 1 79 ? -12.224 6.393 11.621 1.00 93.75 79 ARG A N 1
ATOM 625 C CA . ARG A 1 79 ? -12.965 6.258 12.893 1.00 93.75 79 ARG A CA 1
ATOM 626 C C . ARG A 1 79 ? -14.323 5.560 12.720 1.00 93.75 79 ARG A C 1
ATOM 628 O O . ARG A 1 79 ? -15.180 5.606 13.596 1.00 93.75 79 ARG A O 1
ATOM 635 N N . GLN A 1 80 ? -14.548 4.946 11.558 1.00 94.56 80 GLN A N 1
ATOM 636 C CA . GLN A 1 80 ? -15.761 4.204 11.220 1.00 94.56 80 GLN A CA 1
ATOM 637 C C . GLN A 1 80 ? -15.405 2.992 10.353 1.00 94.56 80 GLN A C 1
ATOM 639 O O . GLN A 1 80 ? -14.677 3.110 9.365 1.00 94.56 80 GLN A O 1
ATOM 644 N N . CYS A 1 81 ? -15.939 1.823 10.701 1.00 96.25 81 CYS A N 1
ATOM 645 C CA . CYS A 1 81 ? -15.704 0.584 9.973 1.00 96.25 81 CYS A CA 1
ATOM 646 C C . CYS A 1 81 ? -16.697 0.436 8.824 1.00 96.25 81 CYS A C 1
ATOM 648 O O . CYS A 1 81 ? -17.902 0.329 9.044 1.00 96.25 81 CYS A O 1
ATOM 650 N N . ARG A 1 82 ? -16.181 0.310 7.596 1.00 96.06 82 ARG A N 1
ATOM 651 C CA . ARG A 1 82 ? -17.010 0.043 6.409 1.00 96.06 82 ARG A CA 1
ATOM 652 C C . ARG A 1 82 ? -17.653 -1.348 6.397 1.00 96.06 82 ARG A C 1
ATOM 654 O O . ARG A 1 82 ? -18.536 -1.592 5.589 1.00 96.06 82 ARG A O 1
ATOM 661 N N . HIS A 1 83 ? -17.155 -2.276 7.217 1.00 96.94 83 HIS A N 1
ATOM 662 C CA . HIS A 1 83 ? -17.610 -3.667 7.228 1.00 96.94 83 HIS A CA 1
ATOM 663 C C . HIS A 1 83 ? -18.771 -3.905 8.193 1.00 96.94 83 HIS A C 1
ATOM 665 O O . HIS A 1 83 ? -19.683 -4.646 7.857 1.00 96.94 83 HIS A O 1
ATOM 671 N N . CYS A 1 84 ? -18.732 -3.312 9.391 1.00 96.62 84 CYS A N 1
ATOM 672 C CA . CYS A 1 84 ? -19.747 -3.532 10.431 1.00 96.62 84 CYS A CA 1
ATOM 673 C C . CYS A 1 84 ? -20.453 -2.248 10.892 1.00 96.62 84 CYS A C 1
ATOM 675 O O . CYS A 1 84 ? -21.249 -2.297 11.828 1.00 96.62 84 CYS A O 1
ATOM 677 N N . GLY A 1 85 ? -20.120 -1.095 10.304 1.00 94.75 85 GLY A N 1
ATOM 678 C CA . GLY A 1 85 ? -20.717 0.203 10.624 1.00 94.75 85 GLY A CA 1
ATOM 679 C C . GLY A 1 85 ? -20.307 0.801 11.973 1.00 94.75 85 GLY A C 1
ATOM 680 O O . GLY A 1 85 ? -20.686 1.933 12.261 1.00 94.75 85 GLY A O 1
ATOM 681 N N . HIS A 1 86 ? -19.534 0.083 12.799 1.00 95.38 86 HIS A N 1
ATOM 682 C CA . HIS A 1 86 ? -19.098 0.583 14.103 1.00 95.38 86 HIS A CA 1
ATOM 683 C C . HIS A 1 86 ? -18.293 1.875 13.956 1.00 95.38 86 HIS A C 1
ATOM 685 O O . HIS A 1 86 ? -17.462 2.001 13.057 1.00 95.38 86 HIS A O 1
ATOM 691 N N . ARG A 1 87 ? -18.548 2.821 14.855 1.00 94.12 87 ARG A N 1
ATOM 692 C CA . ARG A 1 87 ? -17.939 4.145 14.914 1.00 94.12 87 ARG A CA 1
ATOM 693 C C . ARG A 1 87 ? -17.179 4.242 16.233 1.00 94.12 87 ARG A C 1
ATOM 695 O O . ARG A 1 87 ? -17.773 3.986 17.271 1.00 94.12 87 ARG A O 1
ATOM 702 N N . TRP A 1 88 ? -15.904 4.606 16.177 1.00 92.06 88 TRP A N 1
ATOM 703 C CA . TRP A 1 88 ? -15.038 4.831 17.342 1.00 92.06 88 TRP A CA 1
ATOM 704 C C . TRP A 1 88 ? -14.455 6.244 17.293 1.00 92.06 88 TRP A C 1
ATOM 706 O O . TRP A 1 88 ? -13.258 6.467 17.464 1.00 92.06 88 TRP A O 1
ATOM 716 N N . TYR A 1 89 ? -15.324 7.222 17.022 1.00 84.31 89 TYR A N 1
ATOM 717 C CA . TYR A 1 89 ? -15.029 8.599 17.405 1.00 84.31 89 TYR A CA 1
ATOM 718 C C . TYR A 1 89 ? -14.678 8.587 18.891 1.00 84.31 89 TYR A C 1
ATOM 720 O O . TYR A 1 89 ? -15.303 7.838 19.642 1.00 84.31 89 TYR A O 1
ATOM 728 N N . GLU A 1 90 ? -13.643 9.329 19.280 1.00 68.25 90 GLU A N 1
ATOM 729 C CA . GLU A 1 90 ? -13.238 9.403 20.679 1.00 68.25 90 GLU A CA 1
ATOM 730 C C . GLU A 1 90 ? -14.482 9.641 21.541 1.00 68.25 90 GLU A C 1
ATOM 732 O O . GLU A 1 90 ? -15.274 10.548 21.269 1.00 68.25 90 GLU A O 1
ATOM 737 N N . ALA A 1 91 ? -14.681 8.792 22.547 1.00 56.25 91 ALA A N 1
ATOM 738 C CA . ALA A 1 91 ? -15.561 9.122 23.651 1.00 56.25 91 ALA A CA 1
ATOM 739 C C . ALA A 1 91 ? -14.834 10.194 24.475 1.00 56.25 91 ALA A C 1
ATOM 741 O O . ALA A 1 91 ? -14.244 9.890 25.503 1.00 56.25 91 ALA A O 1
ATOM 742 N N . SER A 1 92 ? -14.783 11.419 23.952 1.00 41.62 92 SER A N 1
ATOM 743 C CA . SER A 1 92 ? -14.217 12.577 24.640 1.00 41.62 92 SER A CA 1
ATOM 744 C C . SER A 1 92 ? -15.366 13.340 25.287 1.00 41.62 92 SER A C 1
ATOM 746 O O . SER A 1 92 ? -16.039 14.134 24.627 1.00 41.62 92 SER A O 1
ATOM 748 N N . ALA A 1 93 ? -15.602 13.037 26.562 1.00 33.59 93 ALA A N 1
ATOM 749 C CA . ALA A 1 93 ? -16.031 14.010 27.560 1.00 33.59 93 ALA A CA 1
ATOM 750 C C . ALA A 1 93 ? -14.827 14.270 28.470 1.00 33.59 93 ALA A C 1
ATOM 752 O O . ALA A 1 93 ? -14.112 13.281 28.759 1.00 33.59 93 ALA A O 1
#

InterPro domains:
  IPR024064 FdhE-like superfamily [SSF144020] (32-89)